Protein AF-A0A3C0I193-F1 (afdb_monomer)

Foldseek 3Di:
DDFAFFDPDPDDPVCLLVLNDPDDPDVVCVVCCCVPPPDDDVSCVSPVCCVVQVQKDWDGDVVVRGIDIDGDDDPPDPDDD

Sequence (81 aa):
FFDIPKLPNSLSVEDIKMGIQRRSRNVVLTSFANDILPYRGIGSGILKSLQLYPRIHFENNIAGEFFKVTIDRDLQSDVSP

Nearest PDB structures (foldseek):
  5kbj-assembly2_D  TM=4.496E-01  e=8.692E+00  Staphylococcus aureus
  4pql-assembly1_A  TM=3.325E-01  e=4.753E+00  Staphylococcus aureus
  6fec-assembly1_7  TM=3.432E-01  e=5.812E+00  Homo sapiens
  7w3g-assembly1_a  TM=2.779E-01  e=9.940E+00  Homo sapiens

Structure (mmCIF, N/CA/C/O backbone):
data_AF-A0A3C0I193-F1
#
_entry.id   AF-A0A3C0I193-F1
#
loop_
_atom_site.group_PDB
_atom_site.id
_atom_site.type_symbol
_atom_site.label_atom_id
_atom_site.label_alt_id
_atom_site.label_comp_id
_atom_site.label_asym_id
_atom_site.label_entity_id
_atom_site.label_seq_id
_atom_site.pdbx_PDB_ins_code
_atom_site.Cartn_x
_atom_site.Cartn_y
_atom_site.Cartn_z
_atom_site.occupancy
_atom_site.B_iso_or_equiv
_atom_site.auth_seq_id
_atom_site.auth_comp_id
_atom_site.auth_asym_id
_atom_site.auth_atom_id
_atom_site.pdbx_PDB_model_num
ATOM 1 N N . PHE A 1 1 ? -12.067 -1.587 -10.472 1.00 41.16 1 PHE A N 1
ATOM 2 C CA . PHE A 1 1 ? -11.016 -2.607 -10.606 1.00 41.16 1 PHE A CA 1
ATOM 3 C C . PHE A 1 1 ? -9.735 -1.901 -11.002 1.00 41.16 1 PHE A C 1
ATOM 5 O O . PHE A 1 1 ? -9.631 -1.440 -12.128 1.00 41.16 1 PHE A O 1
ATOM 12 N N . PHE A 1 2 ? -8.843 -1.675 -10.040 1.00 47.28 2 PHE A N 1
ATOM 13 C CA . PHE A 1 2 ? -7.538 -1.055 -10.270 1.00 47.28 2 PHE A CA 1
ATOM 14 C C . PHE A 1 2 ? -6.511 -2.013 -9.677 1.00 47.28 2 PHE A C 1
ATOM 16 O O . PHE A 1 2 ? -6.078 -1.862 -8.538 1.00 47.28 2 PHE A O 1
ATOM 23 N N . ASP A 1 3 ? -6.247 -3.088 -10.409 1.00 56.91 3 ASP A N 1
ATOM 24 C CA . ASP A 1 3 ? -5.332 -4.128 -9.968 1.00 56.91 3 ASP A CA 1
ATOM 25 C C . ASP A 1 3 ? -3.901 -3.620 -10.163 1.00 56.91 3 ASP A C 1
ATOM 27 O O . ASP A 1 3 ? -3.460 -3.320 -11.274 1.00 56.91 3 ASP A O 1
ATOM 31 N N . ILE A 1 4 ? -3.179 -3.438 -9.055 1.00 75.44 4 ILE A N 1
ATOM 32 C CA . ILE A 1 4 ? -1.770 -3.047 -9.094 1.00 75.44 4 ILE A CA 1
ATOM 33 C C . ILE A 1 4 ? -0.994 -4.292 -9.535 1.00 75.44 4 ILE A C 1
ATOM 35 O O . ILE A 1 4 ? -1.253 -5.363 -8.998 1.00 75.44 4 ILE A O 1
ATOM 39 N N . PRO A 1 5 ? -0.024 -4.207 -10.461 1.00 81.44 5 PRO A N 1
ATOM 40 C CA . PRO A 1 5 ? 0.765 -5.378 -10.836 1.00 81.44 5 PRO A CA 1
ATOM 41 C C . PRO A 1 5 ? 1.434 -6.010 -9.612 1.00 81.44 5 PRO A C 1
ATOM 43 O O . PRO A 1 5 ? 1.880 -5.251 -8.739 1.00 81.44 5 PRO A O 1
ATOM 46 N N . LYS A 1 6 ? 1.549 -7.346 -9.590 1.00 87.44 6 LYS A N 1
ATOM 47 C CA . LYS A 1 6 ? 2.145 -8.150 -8.503 1.00 87.44 6 LYS A CA 1
ATOM 48 C C . LYS A 1 6 ? 3.424 -7.552 -7.898 1.00 87.44 6 LYS A C 1
ATOM 50 O O . LYS A 1 6 ? 4.145 -6.767 -8.531 1.00 87.44 6 LYS A O 1
ATOM 55 N N . LEU A 1 7 ? 3.736 -7.946 -6.664 1.00 86.00 7 LEU A N 1
ATOM 56 C CA . LEU A 1 7 ? 4.914 -7.433 -5.961 1.00 86.00 7 LEU A CA 1
ATOM 57 C C . LEU A 1 7 ? 6.227 -7.824 -6.679 1.00 86.00 7 LEU A C 1
ATOM 59 O O . LEU A 1 7 ? 6.400 -8.986 -7.054 1.00 86.00 7 LEU A O 1
ATOM 63 N N . PRO A 1 8 ? 7.165 -6.878 -6.883 1.00 79.75 8 PRO A N 1
ATOM 64 C CA . PRO A 1 8 ? 8.448 -7.153 -7.528 1.00 79.75 8 PRO A CA 1
ATOM 65 C C . PRO A 1 8 ? 9.477 -7.758 -6.553 1.00 79.75 8 PRO A C 1
ATOM 67 O O . PRO A 1 8 ? 9.447 -7.479 -5.358 1.00 79.75 8 PRO A O 1
ATOM 70 N N . ASN A 1 9 ? 10.462 -8.495 -7.083 1.00 67.62 9 ASN A N 1
ATOM 71 C CA . ASN A 1 9 ? 11.727 -8.842 -6.407 1.00 67.62 9 ASN A CA 1
ATOM 72 C C . ASN A 1 9 ? 11.585 -9.456 -5.000 1.00 67.62 9 ASN A C 1
ATOM 74 O O . ASN A 1 9 ? 12.076 -8.894 -4.015 1.00 67.62 9 ASN A O 1
ATOM 78 N N . SER A 1 10 ? 10.928 -10.614 -4.913 1.00 76.25 10 SER A N 1
ATOM 79 C CA . SER A 1 10 ? 10.810 -11.412 -3.679 1.00 76.25 10 SER A CA 1
ATOM 80 C C . SER A 1 10 ? 10.198 -10.667 -2.483 1.00 76.25 10 SER A C 1
ATOM 82 O O . SER A 1 10 ? 10.410 -11.065 -1.341 1.00 76.25 10 SER A O 1
ATOM 84 N N . LEU A 1 11 ? 9.465 -9.572 -2.714 1.00 82.88 11 LEU A N 1
ATOM 85 C CA . LEU A 1 11 ? 8.667 -8.922 -1.677 1.00 82.88 11 LEU A CA 1
ATOM 86 C C . LEU A 1 11 ? 7.462 -9.803 -1.343 1.00 82.88 11 LEU A C 1
ATOM 88 O O . LEU A 1 11 ? 6.665 -10.133 -2.226 1.00 82.88 11 LEU A O 1
ATOM 92 N N . SER A 1 12 ? 7.340 -10.172 -0.071 1.00 88.25 12 SER A N 1
ATOM 93 C CA . SER A 1 12 ? 6.172 -10.881 0.448 1.00 88.25 12 SER A CA 1
ATOM 94 C C . SER A 1 12 ? 5.080 -9.907 0.891 1.00 88.25 12 SER A C 1
ATOM 96 O O . SER A 1 12 ? 5.289 -8.698 1.010 1.00 88.25 12 SER A O 1
ATOM 98 N N . VAL A 1 13 ? 3.887 -10.435 1.158 1.00 89.81 13 VAL A N 1
ATOM 99 C CA . VAL A 1 13 ? 2.802 -9.647 1.756 1.00 89.81 13 VAL A CA 1
ATOM 100 C C . VAL A 1 13 ? 3.205 -9.164 3.156 1.00 89.81 13 VAL A C 1
ATOM 102 O O . VAL A 1 13 ? 2.870 -8.050 3.550 1.00 89.81 13 VAL A O 1
ATOM 105 N N . GLU A 1 14 ? 3.963 -9.973 3.890 1.00 89.12 14 GLU A N 1
ATOM 106 C CA . GLU A 1 14 ? 4.481 -9.669 5.223 1.00 89.12 14 GLU A CA 1
ATOM 107 C C . GLU A 1 14 ? 5.464 -8.497 5.181 1.00 89.12 14 GLU A C 1
ATOM 109 O O . GLU A 1 14 ? 5.337 -7.581 5.992 1.00 89.12 14 GLU A O 1
ATOM 114 N N . ASP A 1 15 ? 6.367 -8.468 4.193 1.00 88.81 15 ASP A N 1
ATOM 115 C CA . ASP A 1 15 ? 7.281 -7.342 3.974 1.00 88.81 15 ASP A CA 1
ATOM 116 C C . ASP A 1 15 ? 6.490 -6.033 3.799 1.00 88.81 15 ASP A C 1
ATOM 118 O O . ASP A 1 15 ? 6.787 -5.016 4.430 1.00 88.81 15 ASP A O 1
ATOM 122 N N . ILE A 1 16 ? 5.426 -6.066 2.988 1.00 88.06 16 ILE A N 1
ATOM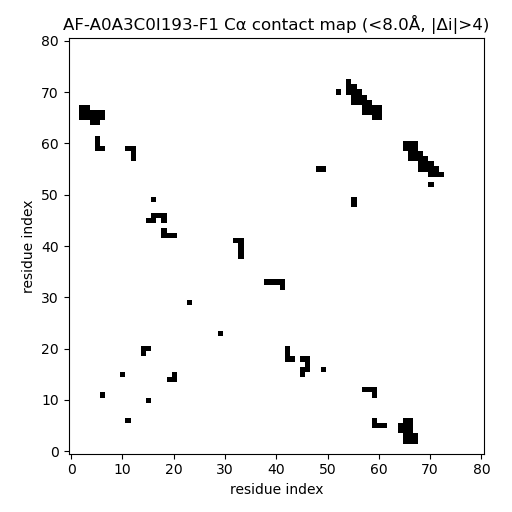 123 C CA . ILE A 1 16 ? 4.554 -4.905 2.763 1.00 88.06 16 ILE A CA 1
ATOM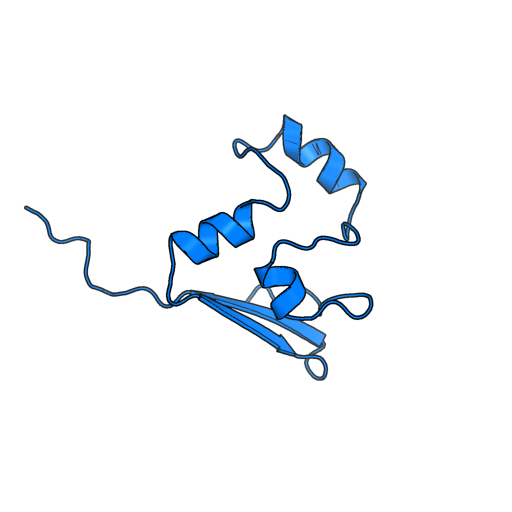 124 C C . ILE A 1 16 ? 3.843 -4.486 4.051 1.00 88.06 16 ILE A C 1
ATOM 126 O O . ILE A 1 16 ? 3.787 -3.293 4.350 1.00 88.06 16 ILE A O 1
ATOM 130 N N . LYS A 1 17 ? 3.346 -5.440 4.846 1.00 87.94 17 LYS A N 1
ATOM 131 C CA . LYS A 1 17 ? 2.703 -5.148 6.138 1.00 87.94 17 LYS A CA 1
ATOM 132 C C . LYS A 1 17 ? 3.668 -4.541 7.156 1.00 87.94 17 LYS A C 1
ATOM 134 O O . LYS A 1 17 ? 3.248 -3.731 7.973 1.00 87.94 17 LYS A O 1
ATOM 139 N N . MET A 1 18 ? 4.953 -4.876 7.080 1.00 86.19 18 MET A N 1
ATOM 140 C CA . MET A 1 18 ? 6.008 -4.244 7.879 1.00 86.19 18 MET A CA 1
ATOM 141 C C . MET A 1 18 ? 6.419 -2.861 7.344 1.00 86.19 18 MET A C 1
ATOM 143 O O . MET A 1 18 ? 7.291 -2.212 7.917 1.00 86.19 18 MET A O 1
ATOM 147 N N . GLY A 1 19 ? 5.799 -2.386 6.258 1.00 80.31 19 GLY A N 1
ATOM 148 C CA . GLY A 1 19 ? 6.145 -1.119 5.617 1.00 80.31 19 GLY A CA 1
ATOM 149 C C . GLY A 1 19 ? 7.475 -1.171 4.862 1.00 80.31 19 GLY A C 1
ATOM 150 O O . GLY A 1 19 ? 8.057 -0.127 4.571 1.00 80.31 19 GLY A O 1
ATOM 151 N N . ILE A 1 20 ? 7.979 -2.368 4.545 1.00 81.00 20 ILE A N 1
ATOM 152 C CA . ILE A 1 20 ? 9.248 -2.534 3.840 1.00 81.00 20 ILE A CA 1
ATOM 153 C C . ILE A 1 20 ? 9.048 -2.169 2.370 1.00 81.00 20 ILE A C 1
ATOM 155 O O . ILE A 1 20 ? 8.386 -2.866 1.602 1.00 81.00 20 ILE A O 1
ATOM 159 N N . GLN A 1 21 ? 9.694 -1.084 1.957 1.00 73.94 21 GLN A N 1
ATOM 160 C CA . GLN A 1 21 ? 9.730 -0.631 0.573 1.00 73.94 21 GLN A CA 1
ATOM 161 C C . GLN A 1 21 ? 11.164 -0.735 0.043 1.00 73.94 21 GLN A C 1
ATOM 163 O O . GLN A 1 21 ? 11.990 0.138 0.286 1.00 73.94 21 GLN A O 1
ATOM 168 N N . ARG A 1 22 ? 11.476 -1.808 -0.699 1.00 71.62 22 ARG A N 1
ATOM 169 C CA . ARG A 1 22 ? 12.836 -2.026 -1.239 1.00 71.62 22 ARG A CA 1
ATOM 170 C C . ARG A 1 22 ? 13.155 -1.144 -2.450 1.00 71.62 22 ARG A C 1
ATOM 172 O O . ARG A 1 22 ? 14.266 -0.642 -2.573 1.00 71.62 22 ARG A O 1
ATOM 179 N N . ARG A 1 23 ? 12.197 -0.957 -3.364 1.00 71.56 23 ARG A N 1
ATOM 180 C CA . ARG A 1 23 ? 12.322 -0.051 -4.519 1.00 71.56 23 ARG A CA 1
ATOM 181 C C . ARG A 1 23 ? 10.973 0.541 -4.887 1.00 71.56 23 ARG A C 1
ATOM 183 O O . ARG A 1 23 ? 9.986 -0.182 -5.007 1.00 71.56 23 ARG A O 1
ATOM 190 N N . SER A 1 24 ? 10.961 1.843 -5.148 1.00 76.06 24 SER A N 1
ATOM 191 C CA . SER A 1 24 ? 9.828 2.498 -5.792 1.00 76.06 24 SER A CA 1
ATOM 192 C C . SER A 1 24 ? 9.692 2.033 -7.236 1.00 76.06 24 SER A C 1
ATOM 194 O O . SER A 1 24 ? 10.670 2.000 -7.981 1.00 76.06 24 SER A O 1
ATOM 196 N N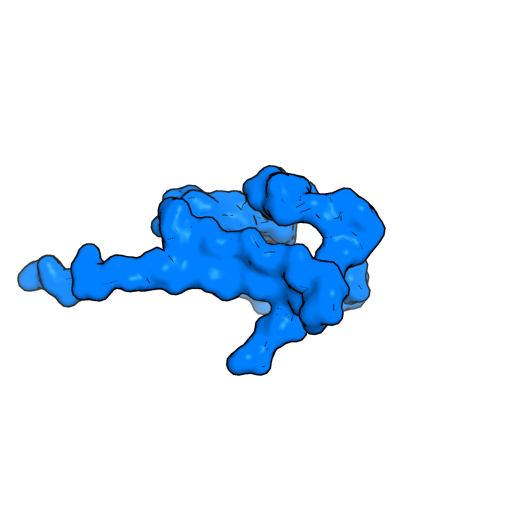 . ARG A 1 25 ? 8.459 1.726 -7.649 1.00 79.81 25 ARG A N 1
ATOM 197 C CA . ARG A 1 25 ? 8.135 1.361 -9.039 1.00 79.81 25 ARG A CA 1
ATOM 198 C C . ARG A 1 25 ? 8.393 2.514 -10.010 1.00 79.81 25 ARG A C 1
ATOM 200 O O . ARG A 1 25 ? 8.783 2.276 -11.144 1.00 79.81 25 ARG A O 1
ATOM 207 N N . ASN A 1 26 ? 8.208 3.751 -9.548 1.00 84.31 26 ASN A N 1
ATOM 208 C CA . ASN A 1 26 ? 8.536 4.959 -10.293 1.00 84.31 26 ASN A CA 1
ATOM 209 C C . ASN A 1 26 ? 9.235 5.965 -9.366 1.00 84.31 26 ASN A C 1
ATOM 211 O O . ASN A 1 26 ? 8.617 6.530 -8.461 1.00 84.31 26 ASN A O 1
ATOM 215 N N . VAL A 1 27 ? 10.537 6.161 -9.582 1.00 84.75 27 VAL A N 1
ATOM 216 C CA . VAL A 1 27 ? 11.370 7.058 -8.766 1.00 84.75 27 VAL A CA 1
ATOM 217 C C . VAL A 1 27 ? 10.982 8.523 -8.974 1.00 84.75 27 VAL A C 1
ATOM 219 O O . VAL A 1 27 ? 10.924 9.265 -8.001 1.00 84.75 27 VAL A O 1
ATOM 222 N N . VAL A 1 28 ? 10.632 8.911 -10.203 1.00 87.38 28 VAL A N 1
ATOM 223 C CA . VAL A 1 28 ? 10.226 10.283 -10.548 1.00 87.38 28 VAL A CA 1
ATOM 224 C C . VAL A 1 28 ? 8.923 10.654 -9.842 1.00 87.38 28 VAL A C 1
ATOM 226 O O . VAL A 1 28 ? 8.843 11.677 -9.179 1.00 87.38 28 VAL A O 1
ATOM 229 N N . LEU A 1 29 ? 7.904 9.792 -9.885 1.00 84.25 29 LEU A N 1
ATOM 230 C CA . LEU A 1 29 ? 6.668 10.044 -9.131 1.00 84.25 29 LEU A CA 1
ATOM 231 C C . LEU A 1 29 ? 6.918 10.081 -7.617 1.00 84.25 29 LEU A C 1
ATOM 233 O O . LEU A 1 29 ? 6.313 10.882 -6.911 1.00 84.25 29 LEU A O 1
ATOM 237 N N . THR A 1 30 ? 7.833 9.244 -7.117 1.00 84.06 30 THR A N 1
ATOM 238 C CA . THR A 1 30 ? 8.193 9.235 -5.691 1.00 84.06 30 THR A CA 1
ATOM 239 C C . THR A 1 30 ? 8.873 10.540 -5.272 1.00 84.06 30 THR A C 1
ATOM 241 O O . THR A 1 30 ? 8.603 11.015 -4.172 1.00 84.06 30 THR A O 1
ATOM 244 N N . SER A 1 31 ? 9.717 11.144 -6.120 1.00 85.56 31 SER A N 1
ATOM 245 C CA . SER A 1 31 ? 10.407 12.393 -5.770 1.00 85.56 31 SER A CA 1
ATOM 246 C C . SER A 1 31 ? 9.440 13.562 -5.607 1.00 85.56 31 SER A C 1
ATOM 248 O O . SER A 1 31 ? 9.621 14.359 -4.698 1.00 85.56 31 SER A O 1
ATOM 250 N N . PHE A 1 32 ? 8.380 13.621 -6.417 1.00 85.81 32 PHE A N 1
ATOM 251 C CA . PHE A 1 32 ? 7.360 14.671 -6.315 1.00 85.81 32 PHE A CA 1
ATOM 252 C C . PHE A 1 32 ? 6.334 14.441 -5.197 1.00 85.81 32 PHE A C 1
ATOM 254 O O . PHE A 1 32 ? 5.642 15.372 -4.789 1.00 85.81 32 PHE A O 1
ATOM 261 N N . ALA A 1 33 ? 6.206 13.211 -4.693 1.00 82.94 33 ALA A N 1
ATOM 262 C CA . ALA A 1 33 ? 5.158 12.858 -3.740 1.00 82.94 33 ALA A CA 1
ATOM 263 C C . ALA A 1 33 ? 5.246 13.646 -2.422 1.00 82.94 33 ALA A C 1
ATOM 265 O O . ALA A 1 33 ? 4.207 13.980 -1.861 1.00 82.94 33 ALA A O 1
ATOM 266 N N . ASN A 1 34 ? 6.455 13.967 -1.944 1.00 80.00 34 ASN A N 1
ATOM 267 C CA . ASN A 1 34 ? 6.631 14.740 -0.707 1.00 80.00 34 ASN A CA 1
ATOM 268 C C . ASN A 1 34 ? 6.189 16.204 -0.839 1.00 80.00 34 ASN A C 1
ATOM 270 O O . ASN A 1 34 ? 5.765 16.789 0.155 1.00 80.00 34 ASN A O 1
ATOM 274 N N . ASP A 1 35 ? 6.288 16.772 -2.041 1.00 82.75 35 ASP A N 1
ATOM 275 C CA . ASP A 1 35 ? 6.021 18.192 -2.280 1.00 82.75 35 ASP A CA 1
ATOM 276 C C . ASP A 1 35 ? 4.567 18.437 -2.701 1.00 82.75 35 ASP A C 1
ATOM 278 O O . ASP A 1 35 ? 3.984 19.467 -2.368 1.00 82.75 35 ASP A O 1
ATOM 282 N N . ILE A 1 36 ? 3.972 17.491 -3.437 1.00 86.50 36 ILE A N 1
ATOM 283 C CA . ILE A 1 36 ? 2.637 17.647 -4.032 1.00 86.50 36 ILE A CA 1
ATOM 284 C C . ILE A 1 36 ? 1.532 17.085 -3.133 1.00 86.50 36 ILE A C 1
ATOM 286 O O . ILE A 1 36 ? 0.427 17.629 -3.099 1.00 86.50 36 ILE A O 1
ATOM 290 N N . LEU A 1 37 ? 1.776 15.971 -2.434 1.00 83.31 37 LEU A N 1
ATOM 291 C CA . LEU A 1 37 ? 0.715 15.307 -1.679 1.00 83.31 37 LEU A CA 1
ATOM 292 C C . LEU A 1 37 ? 0.540 15.942 -0.291 1.00 83.31 37 LEU A C 1
ATOM 294 O O . LEU A 1 37 ? 1.524 16.196 0.400 1.00 83.31 37 LEU A O 1
ATOM 298 N N . PRO A 1 38 ? -0.705 16.091 0.202 1.00 81.12 38 PRO A N 1
ATOM 299 C CA . PRO A 1 38 ? -0.974 16.621 1.543 1.00 81.12 38 PRO A CA 1
ATOM 300 C C . PRO A 1 38 ? -0.622 15.631 2.672 1.00 81.12 38 PRO A C 1
ATOM 302 O O . PRO A 1 38 ? -0.925 15.879 3.839 1.00 81.12 38 PRO A O 1
ATOM 305 N N . TYR A 1 39 ? 0.000 14.492 2.348 1.00 78.31 39 TYR A N 1
ATOM 306 C CA . TYR A 1 39 ? 0.312 13.413 3.280 1.00 78.31 39 TYR A CA 1
ATOM 307 C C . TYR A 1 39 ? 1.820 13.268 3.467 1.00 78.31 39 TYR A C 1
ATOM 309 O O . TYR A 1 39 ? 2.575 13.179 2.503 1.00 78.31 39 TYR A O 1
ATOM 317 N N . ARG A 1 40 ? 2.257 13.180 4.728 1.00 73.38 40 ARG A N 1
ATOM 318 C CA . ARG A 1 40 ? 3.674 13.018 5.085 1.00 73.38 40 ARG A CA 1
ATOM 319 C C . ARG A 1 40 ? 4.055 11.564 5.344 1.00 73.38 40 ARG A C 1
ATOM 321 O O . ARG A 1 40 ? 3.296 10.808 5.958 1.00 73.38 40 ARG A O 1
ATOM 328 N N . GLY A 1 41 ? 5.288 11.230 4.961 1.00 73.31 41 GLY A N 1
ATOM 329 C CA . GLY A 1 41 ? 5.921 9.938 5.216 1.00 73.31 41 GLY A CA 1
ATOM 330 C C . GLY A 1 41 ? 5.591 8.911 4.138 1.00 73.31 41 GLY A C 1
ATOM 331 O O . GLY A 1 41 ? 4.666 8.110 4.301 1.00 73.31 41 GLY A O 1
ATOM 332 N N . ILE 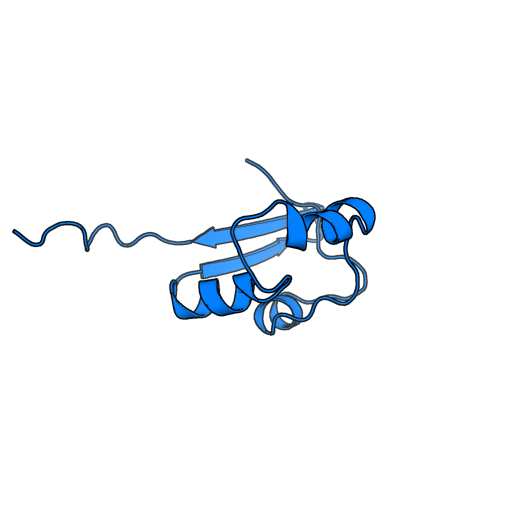A 1 42 ? 6.374 8.914 3.057 1.00 72.69 42 ILE A N 1
ATOM 333 C CA . ILE A 1 42 ? 6.320 7.890 2.004 1.00 72.69 42 ILE A CA 1
ATOM 334 C C . ILE A 1 42 ? 6.535 6.510 2.641 1.00 72.69 42 ILE A C 1
ATOM 336 O O . ILE A 1 42 ? 7.418 6.336 3.475 1.00 72.69 42 ILE A O 1
ATOM 340 N N . GLY A 1 43 ? 5.681 5.544 2.303 1.00 71.94 43 GLY A N 1
ATOM 341 C CA . GLY A 1 43 ? 5.732 4.186 2.860 1.00 71.94 43 GLY A CA 1
ATOM 342 C C . GLY A 1 43 ? 5.061 4.021 4.232 1.00 71.94 43 GLY A C 1
ATOM 343 O O . GLY A 1 43 ? 4.607 2.927 4.554 1.00 71.94 43 GLY A O 1
ATOM 344 N N . SER A 1 44 ? 4.866 5.097 5.008 1.00 81.50 44 SER A N 1
ATOM 345 C CA . SER A 1 44 ? 4.193 5.018 6.322 1.00 81.50 44 SER A CA 1
ATOM 346 C C . SER A 1 44 ? 2.678 4.786 6.236 1.00 81.50 44 SER A C 1
ATOM 348 O O . SER A 1 44 ? 2.045 4.398 7.218 1.00 81.50 44 SER A O 1
ATOM 350 N N . GLY A 1 45 ? 2.082 5.018 5.062 1.00 85.31 45 GLY A N 1
ATOM 351 C CA . GLY A 1 45 ? 0.638 4.904 4.851 1.00 85.31 45 GLY A CA 1
ATOM 352 C C . GLY A 1 45 ? 0.092 3.494 5.089 1.00 85.31 45 GLY A C 1
ATOM 353 O O . GLY A 1 45 ? -1.002 3.359 5.633 1.00 85.31 45 GLY A O 1
ATOM 354 N N . ILE A 1 46 ? 0.857 2.447 4.760 1.00 88.31 46 ILE A N 1
ATOM 355 C CA . ILE A 1 46 ? 0.431 1.053 4.980 1.00 88.31 46 ILE A CA 1
ATOM 356 C C . ILE A 1 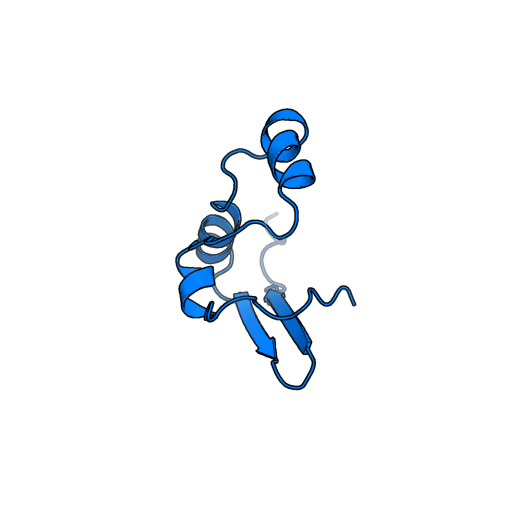46 ? 0.350 0.742 6.476 1.00 88.31 46 ILE A C 1
ATOM 358 O O . ILE A 1 46 ? -0.651 0.192 6.927 1.00 88.31 46 ILE A O 1
ATOM 362 N N . LEU A 1 47 ? 1.345 1.170 7.258 1.00 88.44 47 LEU A N 1
ATOM 363 C CA . LEU A 1 47 ? 1.355 0.986 8.712 1.00 88.44 47 LEU A CA 1
ATOM 364 C C . LEU A 1 47 ? 0.178 1.707 9.379 1.00 88.44 47 LEU A C 1
ATOM 366 O O . LEU A 1 47 ? -0.528 1.117 10.192 1.00 88.44 47 LEU A O 1
ATOM 370 N N . LYS A 1 48 ? -0.091 2.957 8.980 1.00 88.38 48 LYS A N 1
ATOM 371 C CA . LYS A 1 48 ? -1.259 3.715 9.461 1.00 88.38 48 LYS A CA 1
ATOM 372 C C . LYS A 1 48 ? -2.575 3.033 9.082 1.00 88.38 48 LYS A C 1
ATOM 374 O O . LYS A 1 48 ? -3.499 2.994 9.885 1.00 88.38 48 LYS A O 1
ATOM 379 N N . SER A 1 49 ? -2.654 2.468 7.878 1.00 89.44 49 SER A N 1
ATOM 380 C CA . SER A 1 49 ? -3.847 1.747 7.418 1.00 89.44 49 SER A CA 1
ATOM 381 C C . SER A 1 49 ? -4.083 0.475 8.231 1.00 89.44 49 SER A C 1
ATOM 383 O O . SER A 1 49 ? -5.213 0.221 8.620 1.00 89.44 49 SER A O 1
ATOM 385 N N . LEU A 1 50 ? -3.027 -0.279 8.548 1.00 89.69 50 LEU A N 1
ATOM 386 C CA . LEU A 1 50 ? -3.102 -1.460 9.415 1.00 89.69 50 LEU A CA 1
ATOM 387 C C . LEU A 1 50 ? -3.550 -1.119 10.843 1.00 89.69 50 LEU A C 1
ATOM 389 O O . LEU A 1 50 ? -4.247 -1.912 11.465 1.00 89.69 50 LEU A O 1
ATOM 393 N N . GLN A 1 51 ? -3.163 0.052 11.358 1.00 89.00 51 GLN A N 1
ATOM 394 C CA . GLN A 1 51 ? -3.592 0.526 12.677 1.00 89.00 51 GLN A CA 1
ATOM 395 C C . GLN A 1 51 ? -5.061 0.965 12.696 1.00 89.00 51 GLN A C 1
ATOM 397 O O . GLN A 1 51 ? -5.774 0.668 13.649 1.00 89.00 51 GLN A O 1
ATOM 402 N N . LEU A 1 52 ? -5.508 1.685 11.663 1.00 88.88 52 LEU A N 1
ATOM 403 C CA . LEU A 1 52 ? -6.862 2.247 11.595 1.00 88.88 52 LEU A CA 1
ATOM 404 C C . LEU A 1 52 ? -7.914 1.241 11.117 1.00 88.88 52 LEU A C 1
ATOM 406 O O . LEU A 1 52 ? -9.077 1.354 11.489 1.00 88.88 52 LEU A O 1
ATOM 410 N N . TYR A 1 53 ? -7.515 0.267 10.301 1.00 89.31 53 TYR A N 1
ATOM 411 C CA . TYR A 1 53 ? -8.408 -0.721 9.706 1.00 89.31 53 TYR A CA 1
ATOM 412 C C . TYR A 1 53 ? -7.921 -2.133 10.043 1.00 89.31 53 TYR A C 1
ATOM 414 O O . TYR A 1 53 ? -7.179 -2.727 9.262 1.00 89.31 53 TYR A O 1
ATOM 422 N N . PRO A 1 54 ? -8.361 -2.714 11.172 1.00 84.69 54 PRO A N 1
ATOM 423 C CA . PRO A 1 54 ? -7.938 -4.053 11.588 1.00 84.69 54 PRO A CA 1
ATOM 424 C C . PRO A 1 54 ? -8.326 -5.159 10.594 1.00 84.69 54 PRO A C 1
ATOM 426 O O . PRO A 1 54 ? -7.678 -6.201 10.540 1.00 84.69 54 PRO A O 1
ATOM 429 N N . ARG A 1 55 ? -9.37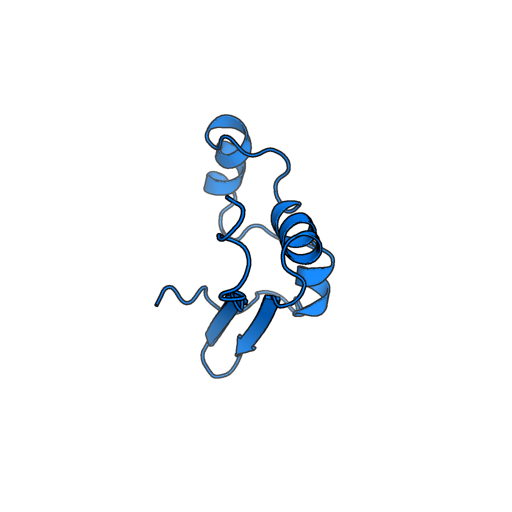2 -4.933 9.788 1.00 90.19 55 ARG A N 1
ATOM 430 C CA . ARG A 1 55 ? -9.889 -5.872 8.777 1.00 90.19 55 ARG A CA 1
ATOM 431 C C . ARG A 1 55 ? -9.472 -5.485 7.361 1.00 90.19 55 ARG A C 1
ATOM 433 O O . ARG A 1 55 ? -10.290 -5.343 6.452 1.00 90.19 55 ARG A O 1
ATOM 440 N N . ILE A 1 56 ? -8.179 -5.238 7.201 1.00 91.19 56 ILE A N 1
ATOM 441 C CA . ILE A 1 56 ? -7.548 -5.032 5.902 1.00 91.19 56 ILE A CA 1
ATOM 442 C C . ILE A 1 56 ? -6.856 -6.323 5.455 1.00 91.19 56 ILE A C 1
ATOM 444 O O . ILE A 1 56 ? -6.051 -6.920 6.172 1.00 91.19 56 ILE A O 1
ATOM 448 N N . HIS A 1 57 ? -7.154 -6.744 4.235 1.00 91.69 57 HIS A N 1
ATOM 449 C CA . HIS A 1 57 ? -6.630 -7.948 3.612 1.00 91.69 57 HIS A CA 1
ATOM 450 C C . HIS A 1 57 ? -5.738 -7.582 2.431 1.00 91.69 57 HIS A C 1
ATOM 452 O O . HIS A 1 57 ? -6.080 -6.734 1.609 1.00 91.69 57 HIS A O 1
ATOM 458 N N . PHE A 1 58 ? -4.592 -8.250 2.338 1.00 91.69 58 PHE A N 1
ATOM 459 C CA . PHE A 1 58 ? -3.614 -8.069 1.271 1.00 91.69 58 PHE A CA 1
ATOM 460 C C . PHE A 1 58 ? -3.411 -9.405 0.561 1.00 91.69 58 PHE A C 1
ATOM 462 O O . PHE A 1 58 ? -3.145 -10.413 1.214 1.00 91.69 58 PHE A O 1
ATOM 469 N N . GLU A 1 59 ? -3.513 -9.403 -0.763 1.00 91.81 59 GLU A N 1
ATOM 470 C CA . GLU A 1 59 ? -3.355 -10.578 -1.616 1.00 91.81 59 GLU A CA 1
ATOM 471 C C . GLU A 1 59 ? -2.328 -10.268 -2.707 1.00 91.81 59 GLU A C 1
ATOM 473 O O . GLU A 1 59 ? -2.489 -9.312 -3.463 1.00 91.81 59 GLU A O 1
ATOM 478 N N . ASN A 1 60 ? -1.280 -11.086 -2.808 1.00 91.12 60 ASN A N 1
ATOM 479 C CA . ASN A 1 60 ? -0.345 -11.056 -3.930 1.00 91.12 60 ASN A CA 1
ATOM 480 C C . ASN A 1 60 ? -0.584 -12.290 -4.805 1.00 91.12 60 ASN A C 1
ATOM 482 O O . ASN A 1 60 ? -0.069 -13.369 -4.512 1.00 91.12 60 ASN A O 1
ATOM 486 N N . ASN A 1 61 ? -1.383 -12.140 -5.858 1.00 89.19 61 ASN A N 1
ATOM 487 C CA . ASN A 1 61 ? -1.709 -13.224 -6.768 1.00 89.19 61 ASN A CA 1
ATOM 488 C C . ASN A 1 61 ? -0.681 -13.281 -7.901 1.00 89.19 61 ASN A C 1
ATOM 490 O O . ASN A 1 61 ? -0.728 -12.509 -8.858 1.00 89.19 61 ASN A O 1
ATOM 494 N N . ILE A 1 62 ? 0.264 -14.215 -7.781 1.00 87.69 62 ILE A N 1
ATOM 495 C CA . ILE A 1 62 ? 1.342 -14.376 -8.762 1.00 87.69 62 ILE A CA 1
ATOM 496 C C . ILE A 1 62 ? 0.784 -14.869 -10.100 1.00 87.69 62 ILE A C 1
ATOM 498 O O . ILE A 1 62 ? 1.175 -14.342 -11.132 1.00 87.69 62 ILE A O 1
ATOM 502 N N . ALA A 1 63 ? -0.145 -15.830 -10.087 1.00 88.25 63 ALA A N 1
ATOM 503 C CA . ALA A 1 63 ? -0.728 -16.393 -11.307 1.00 88.25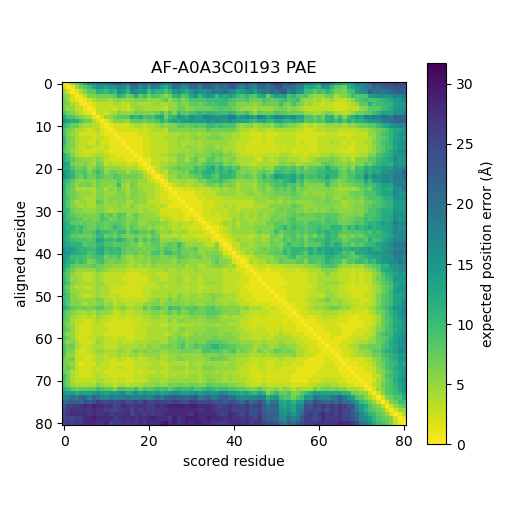 63 ALA A CA 1
ATOM 504 C C . ALA A 1 63 ? -1.628 -15.388 -12.046 1.00 88.25 63 ALA A C 1
ATOM 506 O O . ALA A 1 63 ? -1.647 -15.357 -13.272 1.00 88.25 63 ALA A O 1
ATOM 507 N N . GLY A 1 64 ? -2.352 -14.556 -11.296 1.00 86.12 64 GLY A N 1
ATOM 508 C CA . GLY A 1 64 ? -3.175 -13.466 -11.818 1.00 86.12 64 GLY A CA 1
ATOM 509 C C . GLY A 1 64 ? -2.395 -12.186 -12.130 1.00 86.12 64 GLY A C 1
ATOM 510 O O . GLY A 1 64 ? -2.985 -11.239 -12.635 1.00 86.12 64 GLY A O 1
ATOM 511 N N . GLU A 1 65 ? -1.090 -12.140 -11.839 1.00 88.56 65 GLU A N 1
ATOM 512 C CA . GLU A 1 65 ? -0.206 -10.983 -12.052 1.00 88.56 65 GLU A CA 1
ATOM 513 C C . GLU A 1 65 ? -0.626 -9.696 -11.313 1.00 88.56 65 GLU A C 1
ATOM 515 O O . GLU A 1 65 ? -0.205 -8.592 -11.674 1.00 88.56 65 GLU A O 1
ATOM 520 N N . PHE A 1 66 ? -1.386 -9.816 -10.220 1.00 89.50 66 PHE A N 1
ATOM 521 C CA . PHE A 1 66 ? -1.898 -8.666 -9.477 1.00 89.50 66 PHE A CA 1
ATOM 522 C C . PHE A 1 66 ? -1.613 -8.715 -7.978 1.00 89.50 66 PHE A C 1
ATOM 524 O O . PHE A 1 66 ? -1.461 -9.760 -7.351 1.00 89.50 66 PHE A O 1
ATOM 531 N N . PHE A 1 67 ? -1.599 -7.527 -7.394 1.00 90.06 67 PHE A N 1
ATOM 532 C CA . PHE A 1 67 ? -1.632 -7.275 -5.972 1.00 90.06 67 PHE A CA 1
ATOM 533 C C . PHE A 1 67 ? -2.916 -6.519 -5.638 1.00 90.06 67 PHE A C 1
ATOM 535 O O . PHE A 1 67 ? -3.211 -5.479 -6.234 1.00 90.06 67 PHE A O 1
ATOM 542 N N . LYS A 1 68 ? -3.669 -7.037 -4.670 1.00 91.50 68 LYS A N 1
ATOM 543 C CA . LYS A 1 68 ? -4.979 -6.522 -4.277 1.00 91.50 68 LYS A CA 1
ATOM 544 C C . LYS A 1 68 ? -5.009 -6.233 -2.784 1.00 91.50 68 LYS A C 1
ATOM 546 O O . LYS A 1 68 ? -4.500 -7.005 -1.972 1.00 91.50 68 LYS A O 1
ATOM 551 N N . VAL A 1 69 ? -5.656 -5.127 -2.433 1.00 91.88 69 VAL A N 1
ATOM 552 C CA . VAL A 1 69 ? -5.925 -4.727 -1.050 1.00 91.88 69 VAL A CA 1
ATOM 553 C C . VAL A 1 69 ? -7.429 -4.579 -0.884 1.00 91.88 69 VAL A C 1
ATOM 555 O O . VAL A 1 69 ? -8.065 -3.874 -1.663 1.00 91.88 69 VAL A O 1
ATOM 558 N N . THR A 1 70 ? -7.994 -5.254 0.111 1.00 91.62 70 THR A N 1
ATOM 559 C CA . THR A 1 70 ? -9.428 -5.216 0.430 1.00 91.62 70 THR A CA 1
ATOM 560 C C . THR A 1 70 ? -9.592 -4.710 1.855 1.00 91.62 70 THR A C 1
ATOM 562 O O . THR A 1 70 ? -8.897 -5.181 2.748 1.00 91.62 70 THR A O 1
ATOM 565 N N . ILE A 1 71 ? -10.466 -3.728 2.068 1.00 91.06 71 ILE A N 1
ATOM 566 C CA . ILE A 1 71 ? -10.786 -3.205 3.401 1.00 91.06 71 ILE A CA 1
ATOM 567 C C . ILE A 1 71 ? -12.259 -3.489 3.655 1.00 91.06 71 ILE A C 1
ATOM 569 O O . ILE A 1 71 ? -13.119 -2.924 2.973 1.00 91.06 71 ILE A O 1
ATOM 573 N N . ASP A 1 72 ? -12.538 -4.325 4.649 1.00 89.31 72 ASP A N 1
ATOM 574 C CA . ASP A 1 72 ? -13.904 -4.678 5.011 1.00 89.31 72 ASP A CA 1
ATOM 575 C C . ASP A 1 72 ? -14.490 -3.596 5.910 1.00 89.31 72 ASP A C 1
ATOM 577 O O . ASP A 1 72 ? -14.156 -3.476 7.094 1.00 89.31 72 ASP A O 1
ATOM 581 N N . ARG A 1 73 ? -15.385 -2.788 5.342 1.00 84.19 73 ARG A N 1
ATOM 582 C CA . ARG A 1 73 ? -16.086 -1.747 6.093 1.00 84.19 73 ARG A CA 1
ATOM 583 C C . ARG A 1 73 ? -17.101 -2.385 7.030 1.00 84.19 73 ARG A C 1
ATOM 585 O O . ARG A 1 73 ? -17.961 -3.141 6.586 1.00 84.19 73 ARG A O 1
ATOM 592 N N . ASP A 1 74 ? -17.022 -2.057 8.314 1.00 72.88 74 ASP A N 1
ATOM 593 C CA . ASP A 1 74 ? -18.156 -2.275 9.204 1.00 72.88 74 ASP A CA 1
ATOM 594 C C . ASP A 1 74 ? -19.254 -1.287 8.831 1.00 72.88 74 ASP A C 1
ATOM 596 O O . ASP A 1 74 ? -19.025 -0.083 8.774 1.00 72.88 74 ASP A O 1
ATOM 600 N N . LEU A 1 75 ? -20.463 -1.790 8.592 1.00 66.56 75 LEU A N 1
ATOM 601 C CA . LEU A 1 75 ? -21.669 -0.976 8.393 1.00 66.56 75 LEU A CA 1
ATOM 602 C C . LEU A 1 75 ? -22.136 -0.275 9.690 1.00 66.56 75 LEU A C 1
ATOM 604 O O . LEU A 1 75 ? -23.256 0.221 9.752 1.00 66.56 75 LEU A O 1
ATOM 608 N N . GLN A 1 76 ? -21.308 -0.239 10.738 1.00 62.72 76 GLN A N 1
ATOM 609 C CA . GLN A 1 76 ? -21.670 0.225 12.074 1.00 62.72 76 GLN A CA 1
ATOM 610 C C . GLN A 1 76 ? -20.610 1.180 12.638 1.00 62.72 76 GLN A C 1
ATOM 612 O O . GLN A 1 76 ? -19.771 0.776 13.432 1.00 62.72 76 GLN A O 1
ATOM 617 N N . SER A 1 77 ? -20.650 2.456 12.244 1.00 58.94 77 SER A N 1
ATOM 618 C CA . SER A 1 77 ? -20.124 3.565 13.069 1.00 58.94 77 SER A CA 1
ATOM 619 C C . SER A 1 77 ? -20.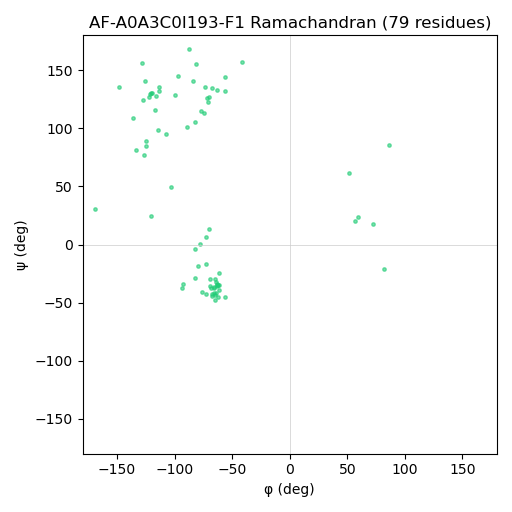511 4.959 12.552 1.00 58.94 77 SER A C 1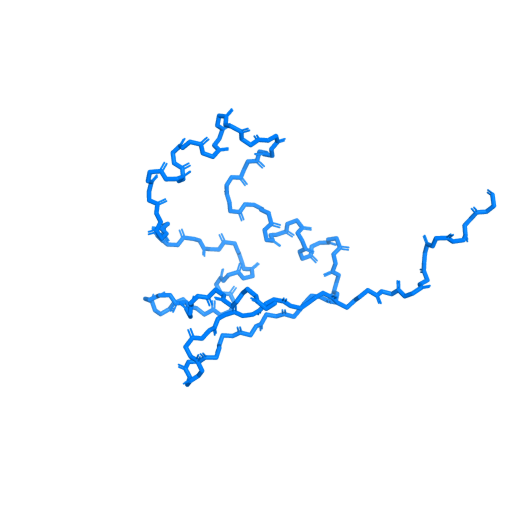
ATOM 621 O O . SER A 1 77 ? -19.743 5.896 12.735 1.00 58.94 77 SER A O 1
ATOM 623 N N . ASP A 1 78 ? -21.669 5.110 11.904 1.00 57.69 78 ASP A N 1
ATOM 624 C CA . ASP A 1 78 ? -22.179 6.428 11.469 1.00 57.69 78 ASP A CA 1
ATOM 625 C C . ASP A 1 78 ? -23.550 6.749 12.089 1.00 57.69 78 ASP A C 1
ATOM 627 O O . ASP A 1 78 ? -24.340 7.521 11.555 1.00 57.69 78 ASP A O 1
ATOM 631 N N . VAL A 1 79 ? -23.849 6.143 13.244 1.00 60.00 79 VAL A N 1
ATOM 632 C CA . VAL A 1 79 ? -24.995 6.539 14.069 1.00 60.00 79 VAL A CA 1
ATOM 633 C C . VAL A 1 79 ? -24.489 6.862 15.468 1.00 60.00 79 VAL A C 1
ATOM 635 O O . VAL A 1 79 ? -24.492 6.020 16.361 1.00 60.00 79 VAL A O 1
ATOM 638 N N . SER A 1 80 ? -24.034 8.099 15.633 1.00 43.75 80 SER A N 1
ATOM 639 C CA . SER A 1 80 ? -24.094 8.791 16.917 1.00 43.75 80 SER A CA 1
ATOM 640 C C . SER A 1 80 ? -24.958 10.045 16.706 1.00 43.75 80 SER A C 1
ATOM 642 O O . SER A 1 80 ? -24.742 10.724 15.700 1.00 43.75 80 SER A O 1
ATOM 644 N N . PRO A 1 81 ? -25.965 10.289 17.566 1.00 58.59 81 PRO A N 1
ATOM 645 C CA . PRO A 1 81 ? -26.942 11.375 17.433 1.00 58.59 81 PRO A CA 1
ATOM 646 C C . PRO A 1 81 ? -26.348 12.776 17.618 1.00 58.59 81 PRO A C 1
ATOM 648 O O . PRO A 1 81 ? -25.294 12.898 18.285 1.00 58.59 81 PRO A O 1
#

Solvent-accessible surface area (backbone atoms only — not comparable to full-atom values): 5353 Å² total; per-residue (Å²): 140,84,72,41,68,36,69,66,90,89,54,49,72,64,41,45,63,73,38,59,75,93,72,72,94,48,61,70,65,56,68,46,40,73,78,73,44,99,60,84,59,89,59,48,60,53,46,53,46,53,70,77,37,82,56,58,46,78,45,73,38,73,93,78,46,24,31,49,77,47,71,68,76,74,95,76,82,87,83,76,135

pLDDT: mean 80.84, std 11.52, range [41.16, 91.88]

Mean predicted aligned error: 7.65 Å

Radius of gyration: 15.0 Å; Cα contacts (8 Å, |Δi|>4): 70; chains: 1; bounding box: 40×35×30 Å

Secondary structure (DSSP, 8-state):
---EE---TT--HHHHHTT--S--S-HHHHHHHHHHSS--STTHHHHHHHHH-TTEEEEEETTTTEEEEEE---S-SS---